Protein AF-A0A1M7NRQ2-F1 (afdb_monomer_lite)

Radius of gyration: 39.42 Å; chains: 1; bounding box: 84×52×116 Å

Structure (mmCIF, N/CA/C/O backbone):
data_AF-A0A1M7NRQ2-F1
#
_entry.id   AF-A0A1M7NRQ2-F1
#
loop_
_atom_site.group_PDB
_atom_site.id
_atom_site.type_symbol
_atom_site.label_atom_id
_atom_site.label_alt_id
_atom_site.label_comp_id
_atom_site.label_asym_id
_atom_site.label_entity_id
_atom_site.label_seq_id
_atom_site.pdbx_PDB_ins_code
_atom_site.Cartn_x
_atom_site.Cartn_y
_atom_site.Cartn_z
_atom_site.occupancy
_atom_site.B_iso_or_equiv
_atom_site.auth_seq_id
_atom_site.auth_comp_id
_atom_site.auth_asym_id
_atom_site.auth_atom_id
_atom_site.pdbx_PDB_model_num
ATOM 1 N N . MET A 1 1 ? 17.896 0.353 -59.630 1.00 60.94 1 MET A N 1
ATOM 2 C CA . MET A 1 1 ? 19.115 0.109 -58.831 1.00 60.94 1 MET A CA 1
ATOM 3 C C . MET A 1 1 ? 18.675 -0.074 -57.387 1.00 60.94 1 MET A C 1
ATOM 5 O O . MET A 1 1 ? 18.019 0.821 -56.870 1.00 60.94 1 MET A O 1
ATOM 9 N N . LYS A 1 2 ? 18.886 -1.250 -56.785 1.00 56.44 2 LYS A N 1
ATOM 10 C CA . LYS A 1 2 ? 18.619 -1.476 -55.3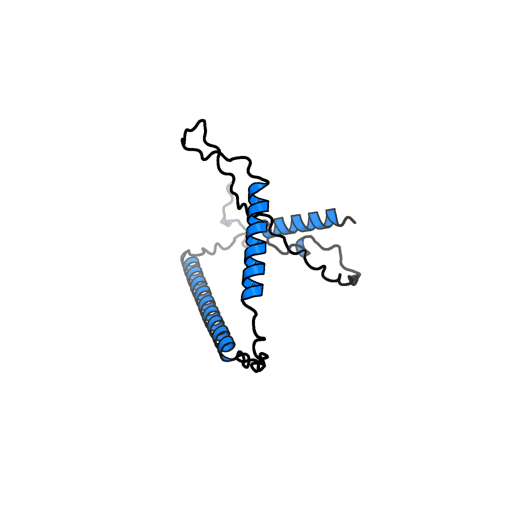55 1.00 56.44 2 LYS A CA 1
ATOM 11 C C . LYS A 1 2 ? 19.953 -1.302 -54.637 1.00 56.44 2 LYS A C 1
ATOM 13 O O . LYS A 1 2 ? 20.914 -1.939 -55.045 1.00 56.44 2 LYS A O 1
ATOM 18 N N . ALA A 1 3 ? 20.014 -0.399 -53.664 1.00 74.31 3 ALA A N 1
ATOM 19 C CA . ALA A 1 3 ? 21.206 -0.219 -52.847 1.00 74.31 3 ALA A CA 1
ATOM 20 C C . ALA A 1 3 ? 21.356 -1.445 -51.942 1.00 74.31 3 ALA A C 1
ATOM 22 O O . ALA A 1 3 ? 20.420 -1.778 -51.205 1.00 74.31 3 ALA A O 1
ATOM 23 N N . ASP A 1 4 ? 22.492 -2.129 -52.050 1.00 76.19 4 ASP A N 1
ATOM 24 C CA . ASP A 1 4 ? 22.784 -3.284 -51.217 1.00 76.19 4 ASP A CA 1
ATOM 25 C C . ASP A 1 4 ? 23.172 -2.825 -49.815 1.00 76.19 4 ASP A C 1
ATOM 27 O O . ASP A 1 4 ? 23.729 -1.748 -49.591 1.00 76.19 4 ASP A O 1
ATOM 31 N N . ARG A 1 5 ? 22.852 -3.656 -48.827 1.00 67.38 5 ARG A N 1
ATOM 32 C CA . ARG A 1 5 ? 23.076 -3.342 -47.409 1.00 67.38 5 ARG A CA 1
ATOM 33 C C . ARG A 1 5 ? 24.566 -3.181 -47.066 1.00 67.38 5 ARG A C 1
ATOM 35 O O . ARG A 1 5 ? 24.894 -2.626 -46.015 1.00 67.38 5 ARG A O 1
ATOM 42 N N . ASP A 1 6 ? 25.440 -3.622 -47.963 1.00 73.50 6 ASP A N 1
ATOM 43 C CA . ASP A 1 6 ? 26.888 -3.478 -47.875 1.00 73.50 6 ASP A CA 1
ATOM 44 C C . ASP A 1 6 ? 27.388 -2.060 -48.199 1.00 73.50 6 ASP A C 1
ATOM 46 O O . ASP A 1 6 ? 28.474 -1.697 -47.753 1.00 73.50 6 ASP A O 1
ATOM 50 N N . ASP A 1 7 ? 26.579 -1.200 -48.822 1.00 78.12 7 ASP A N 1
ATOM 51 C CA . ASP A 1 7 ? 26.956 0.198 -49.091 1.00 78.12 7 ASP A CA 1
ATOM 52 C C . ASP A 1 7 ? 26.742 1.131 -47.881 1.00 78.12 7 ASP A C 1
ATOM 54 O O . ASP A 1 7 ? 27.117 2.306 -47.903 1.00 78.12 7 ASP A O 1
ATOM 58 N N . ALA A 1 8 ? 26.145 0.639 -46.788 1.00 79.00 8 ALA A N 1
ATOM 59 C CA . ALA A 1 8 ? 25.883 1.459 -45.609 1.00 79.00 8 ALA A CA 1
ATOM 60 C C . ALA A 1 8 ? 27.167 1.715 -44.787 1.00 79.00 8 ALA A C 1
ATOM 62 O O . ALA A 1 8 ? 27.905 0.764 -44.484 1.00 79.00 8 ALA A O 1
ATOM 63 N N . PRO A 1 9 ? 27.409 2.967 -44.344 1.00 79.00 9 PRO A N 1
ATOM 64 C CA . PRO A 1 9 ? 28.606 3.327 -43.593 1.00 79.00 9 PRO A CA 1
ATOM 65 C C . PRO A 1 9 ? 28.663 2.611 -42.238 1.00 79.00 9 PRO A C 1
ATOM 67 O O . PRO A 1 9 ? 27.642 2.327 -41.610 1.00 79.00 9 PRO A O 1
ATOM 70 N N . THR A 1 10 ? 29.875 2.328 -41.761 1.00 71.62 10 THR A N 1
ATOM 71 C CA . THR A 1 10 ? 30.133 1.479 -40.582 1.00 71.62 10 THR A CA 1
ATOM 72 C C . THR A 1 10 ? 29.470 1.971 -39.294 1.00 71.62 10 THR A C 1
ATOM 74 O O . THR A 1 10 ? 29.094 1.146 -38.467 1.00 71.62 10 THR A O 1
ATOM 77 N N . TYR A 1 11 ? 29.241 3.277 -39.139 1.00 72.75 11 TYR A N 1
ATOM 78 C CA . TYR A 1 11 ? 28.505 3.840 -37.998 1.00 72.75 11 TYR A CA 1
ATOM 79 C C . TYR A 1 11 ? 26.983 3.610 -38.069 1.00 72.75 11 TYR A C 1
ATOM 81 O O . TYR A 1 11 ? 26.313 3.612 -37.039 1.00 72.75 11 TYR A O 1
ATOM 89 N N . ALA A 1 12 ? 26.427 3.397 -39.265 1.00 68.38 12 ALA A N 1
ATOM 90 C CA . ALA A 1 12 ? 25.019 3.048 -39.471 1.00 68.38 12 ALA A CA 1
ATOM 91 C C . ALA A 1 12 ? 24.779 1.531 -39.372 1.00 68.38 12 ALA A C 1
ATOM 93 O O . ALA A 1 12 ? 23.640 1.078 -39.229 1.00 68.38 12 ALA A O 1
ATOM 94 N N . ARG A 1 13 ? 25.850 0.726 -39.399 1.00 65.81 13 ARG A N 1
ATOM 95 C CA . ARG A 1 13 ? 25.791 -0.713 -39.140 1.00 65.81 13 ARG A CA 1
ATOM 96 C C . ARG A 1 13 ? 25.685 -0.942 -37.636 1.00 65.81 13 ARG A C 1
ATOM 98 O O . ARG A 1 13 ? 26.677 -1.159 -36.945 1.00 65.81 13 ARG A O 1
ATOM 105 N N . GLN A 1 14 ? 24.464 -0.915 -37.110 1.00 63.84 14 GLN A N 1
ATOM 106 C CA . GLN A 1 14 ? 24.218 -1.408 -35.759 1.00 63.84 14 GLN A CA 1
ATOM 107 C C . GLN A 1 14 ? 24.639 -2.882 -35.709 1.00 63.84 14 GLN A C 1
ATOM 109 O O . GLN A 1 14 ? 24.043 -3.730 -36.375 1.00 63.84 14 GLN A O 1
ATOM 114 N N . SER A 1 15 ? 25.701 -3.175 -34.953 1.00 63.78 15 SER A N 1
ATOM 115 C CA . SER A 1 15 ? 26.114 -4.539 -34.634 1.00 63.78 15 SER A CA 1
ATOM 116 C C . SER A 1 15 ? 24.916 -5.247 -34.017 1.00 63.78 15 SER A C 1
ATOM 118 O O . SER A 1 15 ? 24.527 -4.970 -32.880 1.00 63.78 15 SER A O 1
ATOM 120 N N . ALA A 1 16 ? 24.286 -6.126 -34.792 1.00 60.72 16 ALA A N 1
ATOM 121 C CA . ALA A 1 16 ? 23.212 -6.971 -34.317 1.00 60.72 16 ALA A CA 1
ATOM 122 C C . ALA A 1 16 ? 23.828 -8.010 -33.373 1.00 60.72 16 ALA A C 1
ATOM 124 O O . ALA A 1 16 ? 24.040 -9.164 -33.743 1.00 60.72 16 ALA A O 1
ATOM 125 N N . ARG A 1 17 ? 24.155 -7.598 -32.140 1.00 64.56 17 ARG A N 1
ATOM 126 C CA . ARG A 1 17 ? 24.416 -8.528 -31.044 1.00 64.56 17 ARG A CA 1
ATOM 127 C C . ARG A 1 17 ? 23.129 -9.305 -30.831 1.00 64.56 17 ARG A C 1
ATOM 129 O O . ARG A 1 17 ? 22.199 -8.845 -30.175 1.00 64.56 17 ARG A O 1
ATOM 136 N N . ARG A 1 18 ? 23.080 -10.473 -31.463 1.00 63.03 18 ARG A N 1
ATOM 137 C CA . ARG A 1 18 ? 22.010 -11.455 -31.366 1.00 63.03 18 ARG A CA 1
ATOM 138 C C . ARG A 1 18 ? 21.934 -11.869 -29.898 1.00 63.03 18 ARG A C 1
ATOM 140 O O . ARG A 1 18 ? 22.738 -12.672 -29.434 1.00 63.03 18 ARG A O 1
ATOM 147 N N . SER A 1 19 ? 21.047 -11.234 -29.134 1.00 67.06 19 SER A N 1
ATOM 148 C CA . SER A 1 19 ? 20.831 -11.603 -27.742 1.00 67.06 19 SER A CA 1
ATOM 149 C C . SER A 1 19 ? 20.191 -12.986 -27.745 1.00 67.06 19 SER A C 1
ATOM 151 O O . SER A 1 19 ? 19.081 -13.196 -28.237 1.00 67.06 19 SER A O 1
ATOM 153 N N . ASN A 1 20 ? 20.948 -13.974 -27.280 1.00 75.06 20 ASN A N 1
ATOM 154 C CA . ASN A 1 20 ? 20.453 -15.334 -27.207 1.00 75.06 20 ASN A CA 1
ATOM 155 C C . ASN A 1 20 ? 19.384 -15.405 -26.113 1.00 75.06 20 ASN A C 1
ATOM 157 O O . ASN A 1 20 ? 19.568 -14.898 -25.005 1.00 75.06 20 ASN A O 1
ATOM 161 N N . ARG A 1 21 ? 18.257 -16.058 -26.420 1.00 78.75 21 ARG A 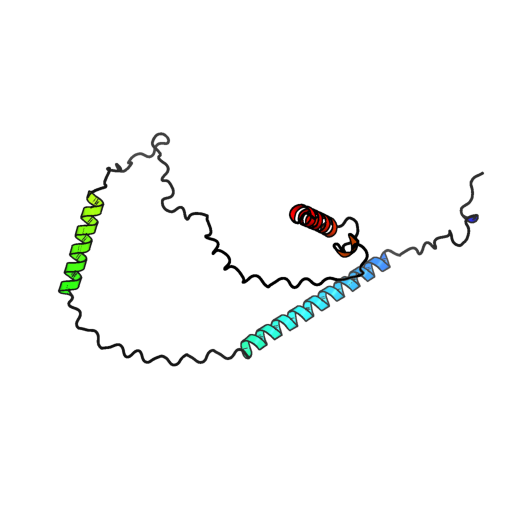N 1
ATOM 162 C CA . ARG A 1 21 ? 17.150 -16.281 -25.472 1.00 78.75 21 ARG A CA 1
ATOM 163 C C . ARG A 1 21 ? 17.625 -16.913 -24.160 1.00 78.75 21 ARG A C 1
ATOM 165 O O . ARG A 1 21 ? 17.076 -16.617 -23.107 1.00 78.75 21 ARG A O 1
ATOM 172 N N . THR A 1 22 ? 18.684 -17.717 -24.211 1.00 80.44 22 THR A N 1
ATOM 173 C CA . THR A 1 22 ? 19.329 -18.324 -23.040 1.00 80.44 22 THR A CA 1
ATOM 174 C C . THR A 1 22 ? 19.867 -17.290 -22.051 1.00 80.44 22 THR A C 1
ATOM 176 O O . THR A 1 22 ? 19.684 -17.456 -20.850 1.00 80.44 22 THR A O 1
ATOM 179 N N . THR A 1 23 ? 20.447 -16.182 -22.520 1.00 82.81 23 THR A N 1
ATOM 180 C CA . THR A 1 23 ? 20.957 -15.107 -21.651 1.00 82.81 23 THR A CA 1
ATOM 181 C C . THR A 1 23 ? 19.831 -14.435 -20.862 1.00 82.81 23 THR A C 1
ATOM 183 O O . THR A 1 23 ? 20.001 -14.123 -19.687 1.00 82.81 23 THR A O 1
ATOM 186 N N . TRP A 1 24 ? 18.654 -14.274 -21.474 1.00 85.75 24 TRP A N 1
ATOM 187 C CA . TRP A 1 24 ? 17.469 -13.731 -20.802 1.00 85.75 24 TRP A CA 1
ATOM 188 C C . TRP A 1 24 ? 16.912 -14.670 -19.730 1.00 85.75 24 TRP A C 1
ATOM 190 O O . TRP A 1 24 ? 16.530 -14.214 -18.654 1.00 85.75 24 TRP A O 1
ATOM 200 N N . ILE A 1 25 ? 16.905 -15.978 -19.999 1.00 89.75 25 ILE A N 1
ATOM 201 C CA . ILE A 1 25 ? 16.453 -16.990 -19.035 1.00 89.75 25 ILE A CA 1
ATOM 202 C C . ILE A 1 25 ? 17.374 -16.994 -17.811 1.00 89.75 25 ILE A C 1
ATOM 204 O O . ILE A 1 25 ? 16.894 -16.915 -16.684 1.00 89.75 25 ILE A O 1
ATOM 208 N N . VAL A 1 26 ? 18.694 -17.001 -18.021 1.00 89.50 26 VAL A N 1
ATOM 209 C CA . VAL A 1 26 ? 19.672 -16.975 -16.921 1.00 89.50 26 VAL A CA 1
ATOM 210 C C . VAL A 1 26 ? 19.531 -15.700 -16.086 1.00 89.50 26 VAL A C 1
ATOM 212 O O . VAL A 1 26 ? 19.474 -15.781 -14.860 1.00 89.50 26 VAL A O 1
ATOM 215 N N . ALA A 1 27 ? 19.390 -14.534 -16.725 1.00 88.94 27 ALA A N 1
ATOM 216 C CA . ALA A 1 27 ? 19.176 -13.273 -16.014 1.00 88.94 27 ALA A CA 1
ATOM 217 C C . ALA A 1 27 ? 17.879 -13.280 -15.179 1.00 88.94 27 ALA A C 1
ATOM 219 O O . ALA A 1 27 ? 17.869 -12.792 -14.048 1.00 88.94 27 ALA A O 1
ATOM 220 N N . SER A 1 28 ? 16.801 -13.877 -15.700 1.00 89.12 28 SER A N 1
ATOM 221 C CA . SER A 1 28 ? 15.526 -14.007 -14.984 1.00 89.12 28 SER A CA 1
ATOM 222 C C . SER A 1 28 ? 15.647 -14.897 -13.745 1.00 89.12 28 SER A C 1
ATOM 224 O O . SER A 1 28 ? 15.211 -14.499 -12.661 1.00 89.12 28 SER A O 1
ATOM 226 N N . PHE A 1 29 ? 16.300 -16.056 -13.869 1.00 94.50 29 PHE A N 1
ATOM 227 C CA . PHE A 1 29 ? 16.534 -16.948 -12.733 1.00 94.50 29 PHE A CA 1
ATOM 228 C C . PHE A 1 29 ? 17.385 -16.282 -11.652 1.00 94.50 29 PHE A C 1
ATOM 230 O O . PHE A 1 29 ? 17.027 -16.328 -10.474 1.00 94.50 29 PHE A O 1
ATOM 237 N N . MET A 1 30 ? 18.462 -15.606 -12.049 1.00 92.44 30 MET A N 1
ATOM 238 C CA . MET A 1 30 ? 19.373 -14.934 -11.124 1.00 92.44 30 MET A CA 1
ATOM 239 C C . MET A 1 30 ? 18.670 -13.802 -10.361 1.00 92.44 30 MET A C 1
ATOM 241 O O . MET A 1 30 ? 18.807 -13.702 -9.143 1.00 92.44 30 MET A O 1
ATOM 245 N N . GLY A 1 31 ? 17.830 -13.014 -11.042 1.00 91.81 31 GLY A N 1
ATOM 246 C CA . GLY A 1 31 ? 16.987 -12.005 -10.397 1.00 91.81 31 GLY A CA 1
ATOM 247 C C . GLY A 1 31 ? 15.997 -12.608 -9.395 1.00 91.81 31 GLY A C 1
ATOM 248 O O . GLY A 1 31 ? 15.853 -12.094 -8.284 1.00 91.81 31 GLY A O 1
ATOM 249 N N . SER A 1 32 ? 15.362 -13.735 -9.738 1.00 94.56 32 SER A N 1
ATOM 250 C CA . SER A 1 32 ? 14.432 -14.413 -8.825 1.00 94.56 32 SER A CA 1
ATOM 251 C C . SER A 1 32 ? 15.130 -14.902 -7.549 1.00 94.56 32 SER A C 1
ATOM 253 O O . SER A 1 32 ? 14.650 -14.633 -6.449 1.00 94.56 32 SER A O 1
ATOM 255 N N . ALA A 1 33 ? 16.316 -15.507 -7.665 1.00 93.81 33 ALA A N 1
ATOM 256 C CA . ALA A 1 33 ? 17.067 -16.010 -6.518 1.00 93.81 33 ALA A CA 1
ATOM 257 C C . ALA A 1 33 ? 17.474 -14.879 -5.559 1.00 93.81 33 ALA A C 1
ATOM 259 O O . ALA A 1 33 ? 17.337 -15.016 -4.343 1.00 93.81 33 ALA A O 1
ATOM 260 N N . VAL A 1 34 ? 17.903 -13.732 -6.100 1.00 94.88 34 VAL A N 1
ATOM 261 C CA . VAL A 1 34 ? 18.265 -12.553 -5.296 1.00 94.88 34 VAL A CA 1
ATOM 262 C C . VAL A 1 34 ? 17.053 -11.998 -4.548 1.00 94.88 34 VAL A C 1
ATOM 264 O O . VAL A 1 34 ? 17.148 -11.711 -3.356 1.00 94.88 34 VAL A O 1
ATOM 267 N N . THR A 1 35 ? 15.901 -11.875 -5.214 1.00 93.50 35 THR A N 1
ATOM 268 C CA . THR A 1 35 ? 14.684 -11.357 -4.563 1.00 93.50 35 THR A CA 1
ATOM 269 C C . THR A 1 35 ? 14.191 -12.264 -3.440 1.00 93.50 35 THR A C 1
ATOM 271 O O . THR A 1 35 ? 13.871 -11.761 -2.364 1.00 93.50 35 THR A O 1
ATOM 274 N N . VAL A 1 36 ? 14.196 -13.586 -3.639 1.00 95.25 36 VAL A N 1
ATOM 275 C CA . VAL A 1 36 ? 13.819 -14.553 -2.597 1.00 95.25 36 VAL A CA 1
ATOM 276 C C . VAL A 1 36 ? 14.802 -14.510 -1.427 1.00 95.25 36 VAL A C 1
ATOM 278 O O . VAL A 1 36 ? 14.372 -14.457 -0.276 1.00 95.25 36 VAL A O 1
ATOM 281 N N . GLY A 1 37 ? 16.110 -14.460 -1.702 1.00 92.31 37 GLY A N 1
ATOM 282 C CA . GLY A 1 37 ? 17.134 -14.348 -0.661 1.00 92.31 37 GLY A CA 1
ATOM 283 C C . GLY A 1 37 ? 16.980 -13.081 0.185 1.00 92.31 37 GLY A C 1
ATOM 284 O O . GLY A 1 37 ? 17.077 -13.139 1.410 1.00 92.31 37 GLY A O 1
ATOM 285 N N . LEU A 1 38 ? 16.671 -11.946 -0.449 1.00 92.25 38 LEU A N 1
ATOM 286 C CA . LEU A 1 38 ? 16.448 -10.678 0.245 1.00 92.25 38 LEU A CA 1
ATOM 287 C C . LEU 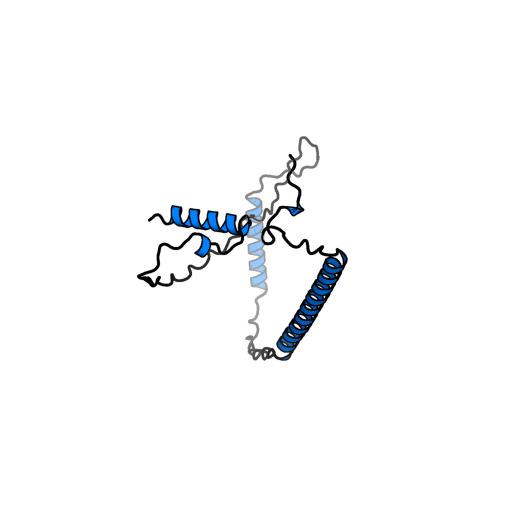A 1 38 ? 15.151 -10.699 1.065 1.00 92.25 38 LEU A C 1
ATOM 289 O O . LEU A 1 38 ? 15.142 -10.269 2.215 1.00 92.25 38 LEU A O 1
ATOM 293 N N . LEU A 1 39 ? 14.063 -11.257 0.526 1.00 92.12 39 LEU A N 1
ATOM 294 C CA . LEU A 1 39 ? 12.819 -11.415 1.285 1.00 92.12 39 LEU A CA 1
ATOM 295 C C . LEU A 1 39 ? 13.021 -12.291 2.528 1.00 92.12 39 LEU A C 1
ATOM 297 O O . LEU A 1 39 ? 12.524 -11.961 3.606 1.00 92.12 39 LEU A O 1
ATOM 301 N N . TYR A 1 40 ? 13.773 -13.385 2.389 1.00 91.50 40 TYR A N 1
ATOM 302 C CA . TYR A 1 40 ? 14.040 -14.312 3.482 1.00 91.50 40 TYR A CA 1
ATOM 303 C C . TYR A 1 40 ? 14.839 -13.650 4.612 1.00 91.50 40 TYR A C 1
ATOM 305 O O . TYR A 1 40 ? 14.434 -13.734 5.772 1.00 91.50 40 TYR A O 1
ATOM 313 N N . THR A 1 41 ? 15.913 -12.919 4.295 1.00 85.25 41 THR A N 1
ATOM 314 C CA . THR A 1 41 ? 16.731 -12.229 5.309 1.00 85.25 41 THR A CA 1
ATOM 315 C C . THR A 1 41 ? 15.994 -11.070 5.979 1.00 85.25 41 THR A C 1
ATOM 317 O O . THR A 1 41 ? 16.112 -10.887 7.189 1.00 85.25 41 THR A O 1
ATOM 320 N N . LEU A 1 42 ? 15.168 -10.317 5.245 1.00 82.44 42 LEU A N 1
ATOM 321 C CA . LEU A 1 42 ? 14.316 -9.292 5.857 1.00 82.44 42 LEU A CA 1
ATOM 322 C C . LEU A 1 42 ? 13.275 -9.915 6.798 1.00 82.44 42 LEU A C 1
ATOM 324 O O . LEU A 1 42 ? 12.985 -9.355 7.857 1.00 82.44 42 LEU A O 1
ATOM 328 N N . SER A 1 43 ? 12.723 -11.076 6.435 1.00 80.38 43 SER A N 1
ATOM 329 C CA . SER A 1 43 ? 11.732 -11.771 7.260 1.00 80.38 43 SER A CA 1
ATOM 330 C C . SER A 1 43 ? 12.325 -12.294 8.574 1.00 80.38 43 SER A C 1
ATOM 332 O O . SER A 1 43 ? 11.694 -12.155 9.626 1.00 80.38 43 SER A O 1
ATOM 334 N N . SER A 1 44 ? 13.555 -12.821 8.544 1.00 77.19 44 SER A N 1
ATOM 335 C CA . SER A 1 44 ? 14.227 -13.340 9.738 1.00 77.19 44 SER A CA 1
ATOM 336 C C . SER A 1 44 ? 14.609 -12.216 10.703 1.00 77.19 44 SER A C 1
ATOM 338 O O . SER A 1 44 ? 14.355 -12.331 11.903 1.00 77.19 44 SER A O 1
ATOM 340 N N . LEU A 1 45 ? 15.108 -11.089 10.184 1.00 76.25 45 LEU A N 1
ATOM 341 C CA . LEU A 1 45 ? 15.423 -9.905 10.990 1.00 76.25 45 LEU A CA 1
ATOM 342 C C . LEU A 1 45 ? 14.169 -9.281 11.619 1.00 76.25 45 LEU A C 1
ATOM 344 O O . LEU A 1 45 ? 14.197 -8.848 12.771 1.00 76.25 45 LEU A O 1
ATOM 348 N N . TYR A 1 46 ? 13.046 -9.258 10.896 1.00 79.00 46 TYR A N 1
ATOM 349 C CA . TYR A 1 46 ? 11.782 -8.744 11.425 1.00 79.00 46 TYR A CA 1
ATOM 350 C C . TYR A 1 46 ? 11.242 -9.589 12.585 1.00 79.00 46 TYR A C 1
ATOM 352 O O . TYR A 1 46 ? 10.736 -9.042 13.568 1.00 79.00 46 TYR A O 1
ATOM 360 N N . MET A 1 47 ? 11.362 -10.917 12.493 1.00 73.06 47 MET A N 1
ATOM 361 C CA . MET A 1 47 ? 10.964 -11.814 13.579 1.00 73.06 47 M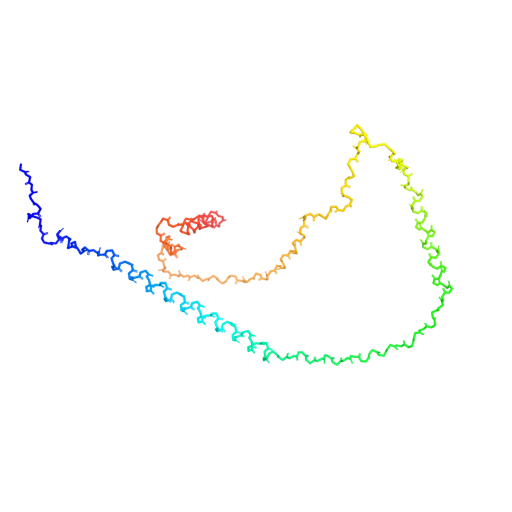ET A CA 1
ATOM 362 C C . MET A 1 47 ? 11.882 -11.669 14.796 1.00 73.06 47 MET A C 1
ATOM 364 O O . MET A 1 47 ? 11.375 -11.529 15.907 1.00 73.06 47 MET A O 1
ATOM 368 N N . GLN A 1 48 ? 13.204 -11.601 14.606 1.00 69.62 48 GLN A N 1
ATOM 369 C CA . GLN A 1 48 ? 14.152 -11.371 15.705 1.00 69.62 48 GLN A CA 1
ATOM 370 C C . GLN A 1 48 ? 13.902 -10.029 16.406 1.00 69.62 48 GLN A C 1
ATOM 372 O O . GLN A 1 48 ? 13.723 -9.998 17.619 1.00 69.62 48 GLN A O 1
ATOM 377 N N . GLY A 1 49 ? 13.733 -8.934 15.656 1.00 68.38 49 GLY A N 1
ATOM 378 C CA . GLY A 1 49 ? 13.458 -7.615 16.236 1.00 68.38 49 GLY A CA 1
ATOM 379 C C . GLY A 1 49 ? 12.126 -7.522 16.994 1.00 68.38 49 GLY A C 1
ATOM 380 O O . GLY A 1 49 ? 11.983 -6.696 17.897 1.00 68.38 49 GLY A O 1
ATOM 381 N N . LYS A 1 50 ? 11.140 -8.369 16.668 1.00 63.88 50 LYS A N 1
ATOM 382 C CA . LYS A 1 50 ? 9.901 -8.499 17.450 1.00 63.88 50 LYS A CA 1
ATOM 383 C C . LYS A 1 50 ? 10.100 -9.306 18.726 1.00 63.88 50 LYS A C 1
ATOM 385 O O . LYS A 1 50 ? 9.576 -8.905 19.762 1.00 63.88 50 LYS A O 1
ATOM 390 N N . VAL A 1 51 ? 10.842 -10.409 18.659 1.00 63.62 51 VAL A N 1
ATOM 391 C CA . VAL A 1 51 ? 11.136 -11.247 19.828 1.00 63.62 51 VAL A CA 1
ATOM 392 C C . VAL A 1 51 ? 12.007 -10.484 20.825 1.00 63.62 51 VAL A C 1
ATOM 394 O O . VAL A 1 51 ? 11.668 -10.451 22.002 1.00 63.62 51 VAL A O 1
ATOM 397 N N . ASP A 1 52 ? 13.027 -9.760 20.367 1.00 61.47 52 ASP A N 1
ATOM 398 C CA . ASP A 1 52 ? 13.876 -8.934 21.233 1.00 61.47 52 ASP A CA 1
ATOM 399 C C . ASP A 1 52 ? 13.105 -7.774 21.864 1.00 61.47 52 ASP A C 1
ATOM 401 O O . ASP A 1 52 ? 13.343 -7.420 23.020 1.00 61.47 52 ASP A O 1
ATOM 405 N N . ARG A 1 53 ? 12.137 -7.197 21.139 1.00 60.06 53 ARG A N 1
ATOM 406 C CA . ARG A 1 53 ? 11.226 -6.192 21.699 1.00 60.06 53 ARG A CA 1
ATOM 407 C C . ARG A 1 53 ? 10.281 -6.781 22.740 1.00 60.06 53 ARG A C 1
ATOM 409 O O . ARG A 1 53 ? 10.015 -6.101 23.716 1.00 60.06 53 ARG A O 1
ATOM 416 N N . LEU A 1 54 ? 9.807 -8.014 22.574 1.00 59.75 54 LEU A N 1
ATOM 417 C CA . LEU A 1 54 ? 8.976 -8.699 23.573 1.00 59.75 54 LEU A CA 1
ATOM 418 C C . LEU A 1 54 ? 9.787 -9.152 24.797 1.00 59.75 54 LEU A C 1
ATOM 420 O O . LEU A 1 54 ? 9.286 -9.103 25.919 1.00 59.75 54 LEU A O 1
ATOM 424 N N . ALA A 1 55 ? 11.038 -9.567 24.598 1.00 64.75 55 ALA A N 1
ATOM 425 C CA . ALA A 1 55 ? 11.932 -9.990 25.671 1.00 64.75 55 ALA A CA 1
ATOM 426 C C . ALA A 1 55 ? 12.435 -8.804 26.511 1.00 64.75 55 ALA A C 1
ATOM 428 O O . ALA A 1 55 ? 12.528 -8.917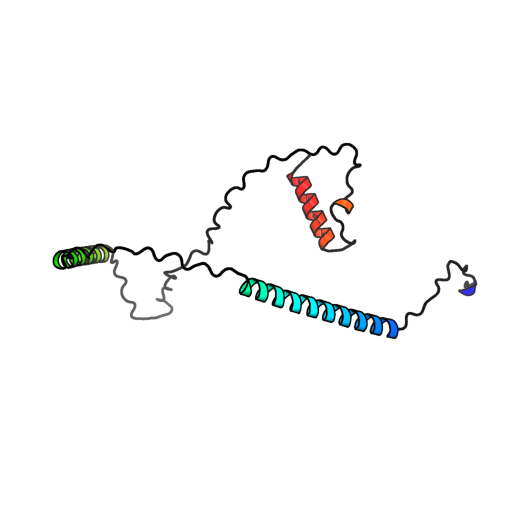 27.731 1.00 64.75 55 ALA A O 1
ATOM 429 N N . ASN A 1 56 ? 12.710 -7.658 25.876 1.00 60.72 56 ASN A N 1
ATOM 430 C CA . ASN A 1 56 ? 13.244 -6.465 26.539 1.00 60.72 56 ASN A CA 1
ATOM 431 C C . ASN A 1 56 ? 12.195 -5.391 26.851 1.00 60.72 56 ASN A C 1
ATOM 433 O O . ASN A 1 56 ? 12.549 -4.342 27.391 1.00 60.72 56 ASN A O 1
ATOM 437 N N . THR A 1 57 ? 10.909 -5.602 26.544 1.00 57.22 57 THR A N 1
ATOM 438 C CA . THR A 1 57 ? 9.869 -4.728 27.094 1.00 57.22 57 THR A CA 1
ATOM 439 C C . THR A 1 57 ? 9.857 -4.891 28.610 1.00 57.22 57 THR A C 1
ATOM 441 O O . THR A 1 57 ? 9.581 -5.998 29.085 1.00 57.22 57 THR A O 1
ATOM 444 N N . PRO A 1 58 ? 10.127 -3.827 29.390 1.00 57.66 58 PRO A N 1
ATOM 445 C CA . PRO A 1 58 ? 9.950 -3.894 30.826 1.00 57.66 58 PRO A CA 1
ATOM 446 C C . PRO A 1 58 ? 8.487 -4.248 31.070 1.00 57.66 58 PRO A C 1
ATOM 448 O O . PRO A 1 58 ? 7.591 -3.480 30.711 1.00 57.66 58 PRO A O 1
ATOM 451 N N . LYS A 1 59 ? 8.241 -5.440 31.634 1.00 63.16 59 LYS A N 1
ATOM 452 C CA . LYS A 1 59 ? 6.911 -5.803 32.124 1.00 63.16 59 LYS A CA 1
ATOM 453 C C . LYS A 1 59 ? 6.460 -4.630 32.994 1.00 63.16 59 LYS A C 1
ATOM 455 O O . LYS A 1 59 ? 7.237 -4.244 33.875 1.00 63.16 59 LYS A O 1
ATOM 460 N N . PRO A 1 60 ? 5.290 -4.016 32.734 1.00 58.34 60 PRO A N 1
ATOM 461 C CA . PRO A 1 60 ? 4.807 -2.958 33.599 1.00 58.34 60 PRO A CA 1
ATOM 462 C C . PRO A 1 60 ? 4.827 -3.533 35.009 1.00 58.34 60 PRO A C 1
ATOM 464 O O . PRO A 1 60 ? 4.216 -4.576 35.259 1.00 58.34 60 PRO A O 1
ATOM 467 N N . LYS A 1 61 ? 5.629 -2.918 35.891 1.00 60.78 61 LYS A N 1
ATOM 468 C CA . LYS A 1 61 ? 5.612 -3.260 37.311 1.00 60.78 61 LYS A CA 1
ATOM 469 C C . LYS A 1 61 ? 4.134 -3.261 37.693 1.00 60.78 61 LYS A C 1
ATOM 471 O O . LYS A 1 61 ? 3.467 -2.285 37.331 1.00 60.78 61 LYS A O 1
ATOM 476 N N . PRO A 1 62 ? 3.605 -4.331 38.314 1.00 60.16 62 PRO A N 1
ATOM 477 C CA . PRO A 1 62 ? 2.236 -4.293 38.793 1.00 60.16 62 PRO A CA 1
ATOM 478 C C . PRO A 1 62 ? 2.126 -3.003 39.594 1.00 60.16 62 PRO A C 1
ATOM 480 O O . PRO A 1 62 ? 2.934 -2.774 40.501 1.00 60.16 62 PRO A O 1
ATOM 483 N N . ALA A 1 63 ? 1.241 -2.103 39.153 1.00 60.75 63 ALA A N 1
ATOM 484 C CA . ALA A 1 63 ? 0.969 -0.894 39.906 1.00 60.75 63 ALA A CA 1
ATOM 485 C C . ALA A 1 63 ? 0.714 -1.358 41.343 1.00 60.75 63 ALA A C 1
ATOM 487 O O . ALA A 1 63 ? 0.026 -2.376 41.498 1.00 60.75 63 ALA A O 1
ATOM 488 N N . PRO A 1 64 ? 1.318 -0.716 42.361 1.00 59.25 64 PRO A N 1
ATOM 489 C CA . PRO A 1 64 ? 1.015 -1.075 43.733 1.00 59.25 64 PRO A CA 1
ATOM 490 C C . PRO A 1 64 ? -0.502 -1.061 43.822 1.00 59.25 64 PRO A C 1
ATOM 492 O O . PRO A 1 64 ? -1.132 -0.054 43.489 1.00 59.25 64 PRO A O 1
ATOM 495 N N . ILE A 1 65 ? -1.072 -2.232 44.109 1.00 53.62 65 ILE A N 1
ATOM 496 C CA . ILE A 1 65 ? -2.495 -2.377 44.351 1.00 53.62 65 ILE A CA 1
ATOM 497 C C . ILE A 1 65 ? -2.731 -1.382 45.468 1.00 53.62 65 ILE A C 1
ATOM 499 O O . ILE A 1 65 ? -2.246 -1.588 46.578 1.00 53.62 65 ILE A O 1
ATOM 503 N N . ALA A 1 66 ? -3.343 -0.244 45.138 1.00 56.66 66 ALA A N 1
ATOM 504 C CA . ALA A 1 66 ? -3.818 0.657 46.157 1.00 56.66 66 ALA A CA 1
ATOM 505 C C . ALA A 1 66 ? -4.680 -0.239 47.037 1.00 56.66 66 ALA A C 1
ATOM 507 O O . ALA A 1 66 ? -5.629 -0.845 46.534 1.00 56.66 66 ALA A O 1
ATOM 508 N N . GLU A 1 67 ? -4.275 -0.431 48.291 1.00 56.59 67 GLU A N 1
ATOM 509 C CA . GLU A 1 67 ? -5.145 -1.016 49.292 1.00 56.59 67 GLU A CA 1
ATOM 510 C C . GLU A 1 67 ? -6.386 -0.136 49.283 1.00 56.59 67 GLU A C 1
ATOM 512 O O . GLU A 1 67 ? -6.406 0.971 49.818 1.00 56.59 67 GLU A O 1
ATOM 517 N N . ILE A 1 68 ? -7.407 -0.592 48.559 1.00 54.59 68 ILE A N 1
ATOM 518 C CA . ILE A 1 68 ? -8.736 -0.033 48.636 1.00 54.59 68 ILE A CA 1
ATOM 519 C C . ILE A 1 68 ? -9.165 -0.428 50.040 1.00 54.59 68 ILE A C 1
ATOM 521 O O . ILE A 1 68 ? -9.689 -1.520 50.257 1.00 54.59 68 ILE A O 1
ATOM 525 N N . THR A 1 69 ? -8.895 0.447 51.004 1.00 56.00 69 THR A N 1
ATOM 526 C CA . THR A 1 69 ? -9.597 0.490 52.277 1.00 56.00 69 THR A CA 1
ATOM 527 C C . THR A 1 69 ? -11.053 0.759 51.938 1.00 56.00 69 THR A C 1
ATOM 529 O O . THR A 1 69 ? -11.548 1.883 51.918 1.00 56.00 69 THR A O 1
ATOM 532 N N . ARG A 1 70 ? -11.749 -0.310 51.556 1.00 53.88 70 ARG A N 1
ATOM 533 C CA . ARG A 1 70 ? -13.186 -0.304 51.388 1.00 53.88 70 ARG A CA 1
ATOM 534 C C . ARG A 1 70 ? -13.712 -0.114 52.800 1.00 53.88 70 ARG A C 1
ATOM 536 O O . ARG A 1 70 ? -13.590 -1.020 53.623 1.00 53.88 70 ARG A O 1
ATOM 543 N N . SER A 1 71 ? -14.209 1.084 53.099 1.00 61.81 71 SER A N 1
ATOM 544 C CA . SER A 1 71 ? -14.959 1.313 54.326 1.00 61.81 71 SER A CA 1
ATOM 545 C C . SER A 1 71 ? -15.998 0.202 54.456 1.00 61.81 71 SER A C 1
ATOM 547 O O . SER A 1 71 ? -16.595 -0.220 53.456 1.00 61.81 71 SER A O 1
ATOM 549 N N . ALA A 1 72 ? -16.130 -0.333 55.672 1.00 65.69 72 ALA A N 1
ATOM 550 C CA . ALA A 1 72 ? -17.093 -1.378 55.981 1.00 65.69 72 ALA A CA 1
ATOM 551 C C . ALA A 1 72 ? -18.449 -1.015 55.351 1.00 65.69 72 ALA A C 1
ATOM 553 O O . ALA A 1 72 ? -18.830 0.161 55.387 1.00 65.69 72 ALA A O 1
ATOM 554 N N . PRO A 1 73 ? -19.142 -1.972 54.707 1.00 60.81 73 PRO A N 1
ATOM 555 C CA . PRO A 1 73 ? -20.400 -1.675 54.047 1.00 60.81 73 PRO A CA 1
ATOM 556 C C . PRO A 1 73 ? -21.348 -1.077 55.083 1.00 60.81 73 PRO A C 1
ATOM 558 O O . PRO A 1 73 ? -21.679 -1.735 56.066 1.00 60.81 73 PRO A O 1
ATOM 561 N N . ALA A 1 74 ? -21.746 0.181 54.871 1.00 69.31 74 ALA A N 1
ATOM 562 C CA . ALA A 1 74 ? -22.828 0.782 55.630 1.00 69.31 74 ALA A CA 1
ATOM 563 C C . ALA A 1 74 ? -24.030 -0.167 55.561 1.00 69.31 74 ALA A C 1
ATOM 565 O O . ALA A 1 74 ? -24.320 -0.705 54.485 1.00 69.31 74 ALA A O 1
ATOM 566 N N . GLU A 1 75 ? -24.660 -0.402 56.710 1.00 71.62 75 GLU A N 1
ATOM 567 C CA . GLU A 1 75 ? -25.823 -1.270 56.861 1.00 71.62 75 GLU A CA 1
ATOM 568 C C . GLU A 1 75 ? -26.864 -0.884 55.805 1.00 71.62 75 GLU A C 1
ATOM 570 O O . GLU A 1 75 ? -27.430 0.210 55.817 1.00 71.62 75 GLU A O 1
ATOM 575 N N . LYS A 1 76 ? -27.001 -1.733 54.783 1.00 74.94 76 LYS A N 1
ATOM 576 C CA . LYS A 1 76 ? -27.945 -1.494 53.697 1.00 74.94 76 LYS A CA 1
ATOM 577 C C . LYS A 1 76 ? -29.319 -1.847 54.222 1.00 74.94 76 LYS A C 1
ATOM 579 O O . LYS A 1 76 ? -29.611 -3.020 54.426 1.00 74.94 76 LYS A O 1
ATOM 584 N N . ASP A 1 77 ? -30.136 -0.823 54.398 1.00 80.06 77 ASP A N 1
ATOM 585 C CA . ASP A 1 77 ? -31.557 -0.969 54.661 1.00 80.06 77 ASP A CA 1
ATOM 586 C C . ASP A 1 77 ? -32.239 -1.550 53.413 1.00 80.06 77 ASP A C 1
ATOM 588 O O . ASP A 1 77 ? -32.459 -0.868 52.404 1.00 80.06 77 ASP A O 1
ATOM 592 N N . TRP A 1 78 ? -32.466 -2.860 53.450 1.00 83.62 78 TRP A N 1
ATOM 593 C CA . TRP A 1 78 ? -33.073 -3.607 52.356 1.00 83.62 78 TRP A CA 1
ATOM 594 C C . TRP A 1 78 ? -34.534 -3.220 52.146 1.00 83.62 78 TRP A C 1
ATOM 596 O O . TRP A 1 78 ? -34.981 -3.226 50.998 1.00 83.62 78 TRP A O 1
ATOM 606 N N . ASP A 1 79 ? -35.236 -2.802 53.200 1.00 85.81 79 ASP A N 1
ATOM 607 C CA . ASP A 1 79 ? -36.648 -2.426 53.123 1.00 85.81 79 ASP A CA 1
ATOM 608 C C . ASP A 1 79 ? -36.809 -1.177 52.252 1.00 85.81 79 ASP A C 1
ATOM 610 O O . ASP A 1 79 ? -37.601 -1.159 51.305 1.00 85.81 79 ASP A O 1
ATOM 614 N N . LYS A 1 80 ? -35.937 -0.181 52.451 1.00 85.75 80 LYS A N 1
ATOM 615 C CA . LYS A 1 80 ? -35.901 1.026 51.616 1.00 85.75 80 LYS A CA 1
ATOM 616 C C . LYS A 1 80 ? -35.593 0.731 50.145 1.00 85.75 80 LYS A C 1
ATOM 618 O O . LYS A 1 80 ? -36.160 1.359 49.249 1.00 85.75 80 LYS A O 1
ATOM 623 N N . ILE A 1 81 ? -34.691 -0.215 49.871 1.00 85.06 81 ILE A N 1
ATOM 624 C CA . ILE A 1 81 ? -34.322 -0.593 48.496 1.00 85.06 81 ILE A CA 1
ATOM 625 C C . ILE A 1 81 ? -35.496 -1.287 47.799 1.00 85.06 81 ILE A C 1
ATOM 627 O O . ILE A 1 81 ? -35.767 -1.003 46.631 1.00 85.06 81 ILE A O 1
ATOM 631 N N . VAL A 1 82 ? -36.198 -2.179 48.501 1.00 89.56 82 VAL A N 1
ATOM 632 C CA . VAL A 1 82 ? -37.375 -2.879 47.969 1.00 89.56 82 VAL A CA 1
ATOM 633 C C . VAL A 1 82 ? -38.488 -1.886 47.648 1.00 89.56 82 VAL A C 1
ATOM 635 O O . VAL A 1 82 ? -39.086 -1.968 46.574 1.00 89.56 82 VAL A O 1
ATOM 638 N N . GLU A 1 83 ? -38.721 -0.906 48.516 1.00 86.44 83 GLU A N 1
ATOM 639 C CA . GLU A 1 83 ? -39.754 0.107 48.308 1.00 86.44 83 GLU A CA 1
ATOM 640 C C . GLU A 1 83 ? -39.422 1.049 47.138 1.00 86.44 83 GLU A C 1
ATOM 642 O O . GLU A 1 83 ? -40.280 1.343 46.299 1.00 86.44 83 GLU A O 1
ATOM 647 N N . ASP A 1 84 ? -38.150 1.432 46.982 1.00 84.00 84 ASP A N 1
ATOM 648 C CA . ASP A 1 84 ? -37.680 2.190 45.820 1.00 84.00 84 ASP A CA 1
ATOM 649 C C . ASP A 1 84 ? -37.824 1.412 44.503 1.00 84.00 84 ASP A C 1
ATOM 651 O O . ASP A 1 84 ? -38.165 1.998 43.469 1.00 84.00 84 ASP A O 1
ATOM 655 N N . VAL A 1 85 ? -37.583 0.099 44.521 1.00 87.50 85 VAL A N 1
ATOM 656 C CA . VAL A 1 85 ? -37.771 -0.772 43.352 1.00 87.50 85 VAL A CA 1
ATOM 657 C C . VAL A 1 85 ? -39.257 -0.924 43.021 1.00 87.50 85 VAL A C 1
ATOM 659 O O . VAL A 1 85 ? -39.629 -0.774 41.857 1.00 87.50 85 VAL A O 1
ATOM 662 N N . ALA A 1 86 ? -40.111 -1.136 44.025 1.00 84.62 86 ALA A N 1
ATOM 663 C CA . ALA A 1 86 ? -41.561 -1.226 43.852 1.00 84.62 86 ALA A CA 1
ATOM 664 C C . ALA A 1 86 ? -42.171 0.086 43.331 1.00 84.62 86 ALA A C 1
ATOM 666 O O . ALA A 1 86 ? -43.126 0.083 42.554 1.00 84.62 86 ALA A O 1
ATOM 667 N N . ARG A 1 87 ? -41.607 1.234 43.714 1.00 82.62 87 ARG A N 1
ATOM 668 C CA . ARG A 1 87 ? -42.017 2.535 43.178 1.00 82.62 87 ARG A CA 1
ATOM 669 C C . ARG A 1 87 ? -41.647 2.685 41.700 1.00 82.62 87 ARG A C 1
ATOM 671 O O . ARG A 1 87 ? -42.493 3.094 40.908 1.00 82.62 87 ARG A O 1
ATOM 678 N N . ARG A 1 88 ? -40.424 2.308 41.308 1.00 79.31 88 ARG A N 1
ATOM 679 C CA . ARG A 1 88 ? -39.984 2.363 39.899 1.00 79.31 88 ARG A CA 1
ATOM 680 C C . ARG A 1 88 ? -40.736 1.386 39.000 1.00 79.31 88 ARG A C 1
ATOM 682 O O . ARG A 1 88 ? -40.978 1.710 37.837 1.00 79.31 88 ARG A O 1
ATOM 689 N N . SER A 1 89 ? -41.106 0.208 39.505 1.00 71.75 89 SER A N 1
ATOM 690 C CA . SER A 1 89 ? -41.911 -0.743 38.730 1.00 71.75 89 SER A CA 1
ATOM 691 C C . SER A 1 89 ? -43.307 -0.183 38.451 1.00 71.75 89 SER A C 1
ATOM 693 O O . SER A 1 89 ? -43.726 -0.173 37.297 1.00 71.75 89 SER A O 1
ATOM 695 N N . ARG A 1 90 ? -43.969 0.403 39.458 1.00 74.06 90 ARG A N 1
ATOM 696 C CA . ARG A 1 90 ? -45.269 1.078 39.289 1.00 74.06 90 ARG A CA 1
ATOM 697 C C . ARG A 1 90 ? -45.198 2.268 38.333 1.00 74.06 90 ARG A C 1
ATOM 699 O O . ARG A 1 90 ? -46.120 2.495 37.556 1.00 74.06 90 ARG A O 1
ATOM 706 N N . GLU A 1 91 ? -44.111 3.036 38.374 1.00 74.38 91 GLU A N 1
ATOM 707 C CA . GLU A 1 91 ? -43.897 4.150 37.444 1.00 74.38 91 GLU A CA 1
ATOM 708 C C . GLU A 1 91 ? -43.685 3.654 36.004 1.00 74.38 91 GLU A C 1
ATOM 710 O O . GLU A 1 91 ? -44.261 4.210 35.070 1.00 74.38 91 GLU A O 1
ATOM 715 N N . SER A 1 92 ? -42.962 2.544 35.826 1.00 63.28 92 SER A N 1
ATOM 716 C CA . SER A 1 92 ? -42.778 1.897 34.519 1.00 63.28 92 SER A CA 1
ATOM 717 C C . SER A 1 92 ? -44.090 1.337 33.953 1.00 63.28 92 SER A C 1
ATOM 719 O O . SER A 1 92 ? -44.365 1.512 32.766 1.00 63.28 92 SER A O 1
ATOM 721 N N . GLU A 1 93 ? -44.935 0.727 34.789 1.00 62.41 93 GLU A N 1
ATOM 722 C CA . GLU A 1 93 ? -46.278 0.269 34.396 1.00 62.41 93 GLU A CA 1
ATOM 723 C C . GLU A 1 93 ? -47.181 1.437 33.974 1.00 62.41 93 GLU A C 1
ATOM 725 O O . GLU A 1 93 ? -47.926 1.340 32.998 1.00 62.41 93 GLU A O 1
ATOM 730 N N . ARG A 1 94 ? -47.082 2.585 34.656 1.00 60.56 94 ARG A N 1
ATOM 731 C CA . ARG A 1 94 ? -47.863 3.781 34.312 1.00 60.56 94 ARG A CA 1
ATOM 732 C C . ARG A 1 94 ? -47.456 4.377 32.962 1.00 60.56 94 ARG A C 1
ATOM 734 O O . ARG A 1 94 ? -48.319 4.858 32.233 1.00 60.56 94 ARG A O 1
ATOM 741 N N . ILE A 1 95 ? -46.168 4.314 32.618 1.00 59.53 95 ILE A N 1
ATOM 742 C CA . ILE A 1 95 ? -45.646 4.761 31.317 1.00 59.53 95 ILE A CA 1
ATOM 743 C C . ILE A 1 95 ? -46.074 3.799 30.197 1.00 59.53 95 ILE A C 1
ATOM 745 O O . ILE A 1 95 ? -46.431 4.258 29.116 1.00 59.53 95 ILE A O 1
ATOM 749 N N . GLN A 1 96 ? -46.112 2.486 30.449 1.00 55.22 96 GLN A N 1
ATOM 750 C CA . GLN A 1 96 ? -46.576 1.506 29.457 1.00 55.22 96 GLN A CA 1
ATOM 751 C C . GLN A 1 96 ? -48.085 1.588 29.184 1.00 55.22 96 GLN A C 1
ATOM 753 O O . GLN A 1 96 ? -48.500 1.400 28.044 1.00 55.22 96 GLN A O 1
ATOM 758 N N . ASN A 1 97 ? -48.903 1.931 30.183 1.00 54.31 97 ASN A N 1
ATOM 759 C CA . ASN A 1 97 ? -50.356 2.050 30.011 1.00 54.31 97 ASN A CA 1
ATOM 760 C C . ASN A 1 97 ? -50.800 3.365 29.332 1.00 54.31 97 ASN A C 1
ATOM 762 O O . ASN A 1 97 ? -51.951 3.473 28.918 1.00 54.31 97 ASN A O 1
ATOM 766 N N . GLY A 1 98 ? -49.915 4.363 29.197 1.00 50.84 98 GLY A N 1
ATOM 767 C CA . GLY A 1 98 ? -50.222 5.661 28.574 1.00 50.84 98 GLY A CA 1
ATOM 768 C C . GLY A 1 98 ? -50.038 5.726 27.050 1.00 50.84 98 GLY A C 1
ATOM 769 O O . GLY A 1 98 ? -50.487 6.685 26.427 1.00 50.84 98 GLY A O 1
ATOM 770 N N . THR A 1 99 ? -49.397 4.728 26.436 1.00 50.12 99 THR A N 1
ATOM 771 C CA . THR A 1 99 ? -49.070 4.701 24.993 1.00 50.12 99 THR A CA 1
ATOM 772 C C . THR A 1 99 ? -49.329 3.338 24.346 1.00 50.12 99 THR A C 1
ATOM 774 O O . THR A 1 99 ? -48.692 2.971 23.360 1.00 50.12 99 THR A O 1
ATOM 777 N N . GLN A 1 100 ? -50.306 2.582 24.847 1.00 45.97 100 GLN A N 1
ATOM 778 C CA . GLN A 1 100 ? -50.844 1.436 24.115 1.00 45.97 100 GLN A CA 1
ATOM 779 C C . GLN A 1 100 ? -51.955 1.894 23.166 1.00 45.97 100 GLN A C 1
ATOM 781 O O . GLN A 1 100 ? -53.141 1.722 23.423 1.00 45.97 100 GLN A O 1
ATOM 786 N N . THR A 1 101 ? -51.573 2.431 22.006 1.00 54.22 101 THR A N 1
ATOM 787 C CA . THR A 1 101 ? -52.320 2.062 20.797 1.00 54.22 101 THR A CA 1
ATOM 788 C C . THR A 1 101 ? -52.184 0.550 20.673 1.00 54.22 101 THR A C 1
ATOM 790 O O . THR A 1 101 ? -51.081 0.063 20.426 1.00 54.22 101 THR A O 1
ATOM 793 N N . GLU A 1 102 ? -53.270 -0.182 20.932 1.00 54.66 102 GLU A N 1
ATOM 794 C CA . GLU A 1 102 ? -53.346 -1.636 20.784 1.00 54.66 102 GLU A CA 1
ATOM 795 C C . GLU A 1 102 ? -52.800 -2.053 19.412 1.00 54.66 102 GLU A C 1
ATOM 797 O O . GLU A 1 102 ? -53.486 -1.994 18.389 1.00 54.66 102 GLU A O 1
ATOM 802 N N . LEU A 1 103 ? -51.552 -2.514 19.373 1.00 62.50 103 LEU A N 1
ATOM 803 C CA . LEU A 1 103 ? -51.060 -3.297 18.252 1.00 62.50 103 LEU A CA 1
ATOM 804 C C . LEU A 1 103 ? -51.710 -4.673 18.377 1.00 62.50 103 LEU A C 1
ATOM 806 O O . LEU A 1 103 ? -51.187 -5.577 19.029 1.00 62.50 103 LEU A O 1
ATOM 810 N N . LYS A 1 104 ? -52.904 -4.797 17.786 1.00 60.41 104 LYS A N 1
ATOM 811 C CA . LYS A 1 104 ? -53.653 -6.048 17.670 1.00 60.41 104 LYS A CA 1
ATOM 812 C C . LYS A 1 104 ? -52.712 -7.121 17.126 1.00 60.41 104 LYS A C 1
ATOM 814 O O . LYS A 1 104 ? -52.255 -7.033 15.987 1.00 60.41 104 LYS A O 1
ATOM 819 N N . LYS A 1 105 ? -52.393 -8.113 17.963 1.00 62.78 105 LYS A N 1
ATOM 820 C CA . LYS A 1 105 ? -51.517 -9.237 17.616 1.00 62.78 105 LYS A CA 1
ATOM 821 C C . LYS A 1 105 ? -52.024 -9.860 16.316 1.00 62.78 105 LYS A C 1
ATOM 823 O O . LYS A 1 105 ? -53.139 -10.375 16.274 1.00 62.78 105 LYS A O 1
ATOM 828 N N . GLN A 1 106 ? -51.234 -9.767 15.254 1.00 64.81 106 GLN A N 1
ATOM 829 C CA . GLN A 1 106 ? -51.619 -10.284 13.949 1.00 64.81 106 GLN A CA 1
ATOM 830 C C . GLN A 1 106 ? -51.647 -11.817 14.011 1.00 64.81 106 GLN A C 1
ATOM 832 O O . GLN A 1 106 ? -50.617 -12.455 14.217 1.00 64.81 106 GLN A O 1
ATOM 837 N N . THR A 1 107 ? -52.838 -12.404 13.901 1.00 69.56 107 THR A N 1
ATOM 838 C CA . THR A 1 107 ? -53.049 -13.860 13.970 1.00 69.56 107 THR A CA 1
ATOM 839 C C . THR A 1 107 ? -53.011 -14.536 12.602 1.00 69.56 107 THR A C 1
ATOM 841 O O . THR A 1 107 ? -52.950 -15.759 12.537 1.00 69.56 107 THR A O 1
ATOM 844 N N . GLU A 1 108 ? -53.012 -13.761 11.515 1.00 73.31 108 GLU A N 1
ATOM 845 C CA . GLU A 1 108 ? -53.017 -14.266 10.141 1.00 73.31 108 GLU A CA 1
ATOM 846 C C . GLU A 1 108 ? -51.945 -13.566 9.300 1.00 73.31 108 GLU A C 1
ATOM 848 O O . GLU A 1 108 ? -51.957 -12.344 9.112 1.00 73.31 108 GLU A O 1
ATOM 853 N N . PHE A 1 109 ? -51.008 -14.364 8.789 1.00 66.56 109 PHE A N 1
ATOM 854 C CA . PHE A 1 109 ? -49.949 -13.921 7.890 1.00 66.56 109 PHE A CA 1
ATOM 855 C C . PHE A 1 109 ? -50.392 -14.162 6.443 1.00 66.56 109 PHE A C 1
ATOM 857 O O . PHE A 1 109 ? -50.214 -15.254 5.909 1.00 66.56 109 PHE A O 1
ATOM 864 N N . ASN A 1 110 ? -50.978 -13.145 5.807 1.00 79.69 110 ASN A N 1
ATOM 865 C CA . ASN A 1 110 ? -51.244 -13.134 4.368 1.00 79.69 110 ASN A CA 1
ATOM 866 C C . ASN A 1 110 ? -50.420 -12.019 3.705 1.00 79.69 110 ASN A C 1
ATOM 868 O O . ASN A 1 110 ? -50.151 -10.984 4.310 1.00 79.69 110 ASN A O 1
ATOM 872 N N . SER A 1 111 ? -50.041 -12.219 2.444 1.00 76.69 111 SER A N 1
ATOM 873 C CA . SER A 1 111 ? -49.363 -11.237 1.587 1.00 76.69 111 SER A CA 1
ATOM 874 C C . SER A 1 111 ? -50.042 -9.860 1.562 1.00 76.69 111 SER A C 1
ATOM 876 O O . SER A 1 111 ? -49.355 -8.848 1.488 1.00 76.69 111 SER A O 1
ATOM 878 N N . ALA A 1 112 ? -51.372 -9.812 1.694 1.00 75.06 112 ALA A N 1
ATOM 879 C CA . ALA A 1 112 ? -52.146 -8.570 1.734 1.00 75.06 112 ALA A CA 1
ATOM 880 C C . ALA A 1 112 ? -52.131 -7.854 3.099 1.00 75.06 112 ALA A C 1
ATOM 882 O O . ALA A 1 112 ? -52.416 -6.663 3.166 1.00 75.06 112 ALA A O 1
ATOM 883 N N . THR A 1 113 ? -51.818 -8.560 4.188 1.00 70.88 113 THR A N 1
ATOM 884 C CA . THR A 1 113 ? -51.811 -8.015 5.557 1.00 70.88 113 THR A CA 1
ATOM 885 C C . THR A 1 113 ? -50.410 -7.944 6.157 1.00 70.88 113 THR A C 1
ATOM 887 O O . THR A 1 113 ? -50.252 -7.515 7.298 1.00 70.88 113 THR A O 1
ATOM 890 N N . TYR A 1 114 ? -49.378 -8.347 5.418 1.00 74.19 114 TYR A N 1
ATOM 891 C CA . TYR A 1 114 ? -48.001 -8.292 5.885 1.00 74.19 114 TYR A CA 1
ATOM 892 C C . TYR A 1 114 ? -47.522 -6.841 5.991 1.00 74.19 114 TYR A C 1
ATOM 894 O O . TYR A 1 114 ? -47.266 -6.175 4.988 1.00 74.19 114 TYR A O 1
ATOM 902 N N . LEU A 1 115 ? -47.361 -6.366 7.224 1.00 70.88 115 LEU A N 1
ATOM 903 C CA . LEU A 1 115 ? -46.618 -5.149 7.514 1.00 70.88 115 LEU A CA 1
ATOM 904 C C . LEU A 1 115 ? -45.179 -5.558 7.849 1.00 70.88 115 LEU A C 1
ATOM 906 O O . LEU A 1 115 ? -44.965 -6.204 8.879 1.00 70.88 115 LEU A O 1
ATOM 910 N N . PRO A 1 116 ? -44.182 -5.234 7.004 1.00 72.81 116 PRO A N 1
ATOM 911 C CA . PRO A 1 116 ? -42.797 -5.523 7.335 1.00 72.81 116 PRO A CA 1
ATOM 912 C C . PRO A 1 116 ? -42.444 -4.782 8.623 1.00 72.81 116 PRO A C 1
ATOM 914 O O . PRO A 1 116 ? -42.543 -3.557 8.692 1.00 72.81 116 PRO A O 1
ATOM 917 N N . ALA A 1 117 ? -42.028 -5.524 9.649 1.00 68.12 117 ALA A N 1
ATOM 918 C CA . ALA A 1 117 ? -41.477 -4.922 10.850 1.00 68.12 117 ALA A CA 1
ATOM 919 C C . ALA A 1 117 ? -40.230 -4.130 10.439 1.00 68.12 117 ALA A C 1
ATOM 921 O O . ALA A 1 117 ? -39.196 -4.708 10.097 1.00 68.12 117 ALA A O 1
ATOM 922 N N . HIS A 1 118 ? -40.335 -2.801 10.411 1.00 66.38 118 HIS A N 1
ATOM 923 C CA . HIS A 1 118 ? -39.175 -1.950 10.193 1.00 66.38 118 HIS A CA 1
ATOM 924 C C . HIS A 1 118 ? -38.132 -2.283 11.260 1.00 66.38 118 HIS A C 1
ATOM 926 O O . HIS A 1 118 ? -38.472 -2.474 12.427 1.00 66.38 118 HIS A O 1
ATOM 932 N N . ALA A 1 119 ? -36.871 -2.418 10.846 1.00 67.31 119 ALA A N 1
ATOM 933 C CA . ALA A 1 119 ? -35.791 -2.821 11.733 1.00 67.31 119 ALA A CA 1
ATOM 934 C C . ALA A 1 119 ? -35.702 -1.849 12.920 1.00 67.31 119 ALA A C 1
ATOM 936 O O . ALA A 1 119 ? -35.204 -0.735 12.787 1.00 67.31 119 ALA A O 1
ATOM 937 N N . VAL A 1 120 ? -36.177 -2.293 14.087 1.00 64.19 120 VAL A N 1
ATOM 938 C CA . VAL A 1 120 ? -36.264 -1.489 15.320 1.00 64.19 120 VAL A CA 1
ATOM 939 C C . VAL A 1 120 ? -34.872 -1.082 15.839 1.00 64.19 120 VAL A C 1
ATOM 941 O O . VAL A 1 120 ? -34.754 -0.178 16.653 1.00 64.19 120 VAL A O 1
ATOM 944 N N . ASN A 1 121 ? -33.800 -1.674 15.299 1.00 63.25 121 ASN A N 1
ATOM 945 C CA . ASN A 1 121 ? -32.409 -1.352 15.615 1.00 63.25 121 ASN A CA 1
ATOM 946 C C . ASN A 1 121 ? -31.584 -1.067 14.349 1.00 63.25 121 ASN A C 1
ATOM 948 O O . ASN A 1 121 ? -30.614 -1.766 14.054 1.00 63.25 121 ASN A O 1
ATOM 952 N N . SER A 1 122 ? -31.945 -0.045 13.572 1.00 64.06 122 SER A N 1
ATOM 953 C CA . SER A 1 122 ? -31.014 0.487 12.574 1.00 64.06 122 SER A CA 1
ATOM 954 C C . SER A 1 122 ? -29.921 1.290 13.286 1.00 64.06 122 SER A C 1
ATOM 956 O O . SER A 1 122 ? -30.159 2.413 13.728 1.00 64.06 122 SER A O 1
ATOM 958 N N . ILE A 1 123 ? -28.716 0.729 13.401 1.00 65.12 123 ILE A N 1
ATOM 959 C CA . ILE A 1 123 ? -27.533 1.506 13.788 1.00 65.12 123 ILE A CA 1
ATOM 960 C C . ILE A 1 123 ? -27.304 2.529 12.663 1.00 65.12 123 ILE A C 1
ATOM 962 O O . ILE A 1 123 ? -27.132 2.112 11.513 1.00 65.12 123 ILE A O 1
ATOM 966 N N . PRO A 1 124 ? -27.328 3.847 12.929 1.00 68.69 124 PRO A N 1
ATOM 967 C CA . PRO A 1 124 ? -27.082 4.828 11.884 1.00 68.69 124 PRO A CA 1
ATOM 968 C C . PRO A 1 124 ? -25.685 4.593 11.296 1.00 68.69 124 PRO A C 1
ATOM 970 O O . PRO A 1 124 ? -24.687 4.582 12.013 1.00 68.69 124 PRO A O 1
ATOM 973 N N . ASN A 1 125 ? -25.603 4.415 9.973 1.00 61.41 125 ASN A N 1
ATOM 974 C CA . ASN A 1 125 ? -24.340 4.188 9.252 1.00 61.41 125 ASN A CA 1
ATOM 975 C C . ASN A 1 125 ? -23.431 5.438 9.219 1.00 61.41 125 ASN A C 1
ATOM 977 O O . ASN A 1 125 ? -22.379 5.466 8.582 1.00 61.41 125 ASN A O 1
ATOM 981 N N . THR A 1 126 ? -23.817 6.507 9.912 1.00 63.34 126 THR A N 1
ATOM 982 C CA . THR A 1 126 ? -22.937 7.637 10.163 1.00 63.34 126 THR A CA 1
ATOM 983 C C . THR A 1 126 ? -21.938 7.225 11.238 1.00 63.34 126 THR A C 1
ATOM 985 O O . THR A 1 126 ? -22.205 7.360 12.432 1.00 63.34 126 THR A O 1
ATOM 988 N N . ARG A 1 127 ? -20.752 6.752 10.833 1.00 60.97 127 ARG A N 1
ATOM 989 C CA . ARG A 1 127 ? -19.582 6.880 11.708 1.00 60.97 127 ARG A CA 1
ATOM 990 C C . ARG A 1 127 ? -19.491 8.358 12.064 1.00 60.97 127 ARG A C 1
ATOM 992 O O . ARG A 1 127 ? -19.227 9.179 11.185 1.00 60.97 127 ARG A O 1
ATOM 999 N N . SER A 1 128 ? -19.722 8.700 13.325 1.00 58.69 128 SER A N 1
ATOM 1000 C CA . SER A 1 128 ? -19.294 9.978 13.868 1.00 58.69 128 SER A CA 1
ATOM 1001 C C . SER A 1 128 ? -17.772 9.989 13.769 1.00 58.69 128 SER A C 1
ATOM 1003 O O . SER A 1 128 ? -17.053 9.506 14.641 1.00 58.69 128 SER A O 1
ATOM 1005 N N . TYR A 1 129 ? -17.260 10.467 12.634 1.00 57.75 129 TYR A N 1
ATOM 1006 C CA . TYR A 1 129 ? -15.869 10.856 12.539 1.00 57.75 129 TYR A CA 1
ATOM 1007 C C . TYR A 1 129 ? -15.679 11.904 13.627 1.00 57.75 129 TYR A C 1
ATOM 1009 O O . TYR A 1 129 ? -16.237 12.999 13.547 1.00 57.75 129 TYR A O 1
ATOM 1017 N N . ALA A 1 130 ? -14.947 11.532 14.678 1.00 60.72 130 ALA A N 1
ATOM 1018 C CA . ALA A 1 130 ? -14.420 12.492 15.624 1.00 60.72 130 ALA A CA 1
ATOM 1019 C C . ALA A 1 130 ? -13.766 13.585 14.785 1.00 60.72 130 ALA A C 1
ATOM 1021 O O . ALA A 1 130 ? -12.884 13.283 13.973 1.00 60.72 130 ALA A O 1
ATOM 1022 N N . GLN A 1 131 ? -14.258 14.821 14.906 1.00 63.69 131 GLN A N 1
ATOM 1023 C CA . GLN A 1 131 ? -13.653 15.920 14.176 1.00 63.69 131 GLN A CA 1
ATOM 1024 C C . GLN A 1 131 ? -12.153 15.898 14.477 1.00 63.69 131 GLN A C 1
ATOM 1026 O O . GLN A 1 131 ? -11.779 15.784 15.653 1.00 63.69 131 GLN A O 1
ATOM 1031 N N . PRO A 1 132 ? -11.288 15.933 13.449 1.00 58.84 132 PRO A N 1
ATOM 1032 C CA . PRO A 1 132 ? -9.865 16.013 13.690 1.00 58.84 132 PRO A CA 1
ATOM 1033 C C . PRO A 1 132 ? -9.644 17.262 14.535 1.00 58.84 132 PRO A C 1
ATOM 1035 O O . PRO A 1 132 ? -9.955 18.371 14.100 1.00 58.84 132 PRO A O 1
ATOM 1038 N N . LYS A 1 133 ? -9.167 17.067 15.772 1.00 60.28 133 LYS A N 1
ATOM 1039 C CA . LYS A 1 133 ? -8.712 18.165 16.625 1.00 60.28 133 LYS A CA 1
ATOM 1040 C C . LYS A 1 133 ? -7.810 19.026 15.755 1.00 60.28 133 LYS A C 1
ATOM 1042 O O . LYS A 1 133 ? -6.823 18.514 15.227 1.00 60.28 133 LYS A O 1
ATOM 1047 N N . SER A 1 134 ? -8.192 20.285 15.565 1.00 62.09 134 SER A N 1
ATOM 1048 C CA . SER A 1 134 ? -7.441 21.237 14.760 1.00 62.09 134 SER A CA 1
ATOM 1049 C C . SER A 1 134 ? -5.991 21.222 15.231 1.00 62.09 134 SER A C 1
ATOM 1051 O O . SER A 1 134 ? -5.681 21.670 16.336 1.00 62.09 134 SER A O 1
ATOM 1053 N N . THR A 1 135 ? -5.101 20.659 14.419 1.00 63.50 135 THR A N 1
ATOM 1054 C CA . THR A 1 135 ? -3.666 20.807 14.630 1.00 63.50 135 THR A CA 1
ATOM 1055 C C . THR A 1 135 ? -3.358 22.301 14.607 1.00 63.50 135 THR A C 1
ATOM 1057 O O . THR A 1 135 ? -3.801 22.972 13.670 1.00 63.50 135 THR A O 1
ATOM 1060 N N . PRO A 1 136 ? -2.634 22.843 15.602 1.00 63.22 136 PRO A N 1
ATOM 1061 C CA . PRO A 1 136 ? -2.251 24.246 15.586 1.00 63.22 136 PRO A CA 1
ATOM 1062 C C . PRO A 1 136 ? -1.512 24.527 14.278 1.00 63.22 136 PRO A C 1
ATOM 1064 O O . PRO A 1 136 ? -0.555 23.825 13.934 1.00 63.22 136 PRO A O 1
ATOM 1067 N N . GLN A 1 137 ? -2.003 25.507 13.516 1.00 63.09 137 GLN A N 1
ATOM 1068 C CA . GLN A 1 137 ? -1.392 25.896 12.254 1.00 63.09 137 GLN A CA 1
ATOM 1069 C C . GLN A 1 137 ? 0.056 26.305 12.530 1.00 63.09 137 GLN A C 1
ATOM 1071 O O . GLN A 1 137 ? 0.327 27.292 13.216 1.00 63.09 137 GLN A O 1
ATOM 1076 N N . ARG A 1 138 ? 1.006 25.516 12.018 1.00 63.16 138 ARG A N 1
ATOM 1077 C CA . ARG A 1 138 ? 2.410 25.920 11.992 1.00 63.16 138 ARG A CA 1
ATOM 1078 C C . ARG A 1 138 ? 2.491 27.164 11.117 1.00 63.16 138 ARG A C 1
ATOM 1080 O O . ARG A 1 138 ? 2.112 27.111 9.948 1.00 63.16 138 ARG A O 1
ATOM 1087 N N . LYS A 1 139 ? 2.954 28.273 11.700 1.00 63.66 139 LYS A N 1
ATOM 1088 C CA . LYS A 1 139 ? 3.243 29.515 10.978 1.00 63.66 139 LYS A CA 1
ATOM 1089 C C . LYS A 1 139 ? 4.134 29.164 9.787 1.00 63.66 139 LYS A C 1
ATOM 1091 O O . LYS A 1 139 ? 5.227 28.630 9.975 1.00 63.66 139 LYS A O 1
ATOM 1096 N N . GLN A 1 140 ? 3.623 29.384 8.580 1.00 58.84 140 GLN A N 1
ATOM 1097 C CA . GLN A 1 140 ? 4.355 29.124 7.350 1.00 58.84 140 GLN A CA 1
ATOM 1098 C C . GLN A 1 140 ? 5.494 30.137 7.286 1.00 58.84 140 GLN A C 1
ATOM 1100 O O . GLN A 1 140 ? 5.261 31.337 7.173 1.00 58.84 140 GLN A O 1
ATOM 1105 N N . GLN A 1 141 ? 6.722 29.660 7.448 1.00 62.72 141 GLN A N 1
ATOM 1106 C CA . GLN A 1 141 ? 7.896 30.473 7.176 1.00 62.72 141 GLN A CA 1
ATOM 1107 C C . GLN A 1 141 ? 8.028 30.574 5.657 1.00 62.72 141 GLN A C 1
ATOM 1109 O O . GLN A 1 141 ? 8.162 29.561 4.970 1.00 62.72 141 GLN A O 1
ATOM 1114 N N . GLU A 1 142 ? 7.929 31.793 5.136 1.00 61.41 142 GLU A N 1
ATOM 1115 C CA . GLU A 1 142 ? 8.107 32.087 3.720 1.00 61.41 142 GLU A CA 1
ATOM 1116 C C . GLU A 1 142 ? 9.597 31.979 3.376 1.00 61.41 142 GLU A C 1
ATOM 1118 O O . GLU A 1 142 ? 10.396 32.870 3.656 1.00 61.41 142 GLU A O 1
ATOM 1123 N N . ILE A 1 143 ? 9.994 30.842 2.805 1.00 60.53 143 ILE A N 1
ATOM 1124 C CA . ILE A 1 143 ? 11.347 30.654 2.280 1.00 60.53 143 ILE A CA 1
ATOM 1125 C C . ILE A 1 143 ? 11.363 31.245 0.869 1.00 60.53 143 ILE A C 1
ATOM 1127 O O . ILE A 1 143 ? 10.988 30.584 -0.101 1.00 60.53 143 ILE A O 1
ATOM 1131 N N . VAL A 1 144 ? 11.779 32.507 0.752 1.00 57.97 144 VAL A N 1
ATOM 1132 C CA . VAL A 1 144 ? 11.967 33.169 -0.545 1.00 57.97 144 VAL A CA 1
ATOM 1133 C C . VAL A 1 144 ? 13.264 32.655 -1.171 1.00 57.97 144 VAL A C 1
ATOM 1135 O O . VAL A 1 144 ? 14.363 33.082 -0.825 1.00 57.97 144 VAL A O 1
ATOM 1138 N N . ILE A 1 145 ? 13.145 31.706 -2.099 1.00 58.09 145 ILE A N 1
ATOM 1139 C CA . ILE A 1 145 ? 14.282 31.211 -2.881 1.00 58.09 145 ILE A CA 1
ATOM 1140 C C . ILE A 1 145 ? 14.487 32.155 -4.071 1.00 58.09 145 ILE A C 1
ATOM 1142 O O . ILE A 1 145 ? 13.866 31.996 -5.121 1.00 58.09 145 ILE A O 1
ATOM 1146 N N . ILE A 1 146 ? 15.355 33.150 -3.901 1.00 47.94 146 ILE A N 1
ATOM 1147 C CA . ILE A 1 146 ? 15.742 34.076 -4.970 1.00 47.94 146 ILE A CA 1
ATOM 1148 C C . ILE A 1 146 ? 16.677 33.333 -5.939 1.00 47.94 146 ILE A C 1
ATOM 1150 O O . ILE A 1 146 ? 17.706 32.802 -5.528 1.00 47.94 146 ILE A O 1
ATOM 1154 N N . GLY A 1 147 ? 16.319 33.287 -7.228 1.00 57.50 147 GLY A N 1
ATOM 1155 C CA . GLY A 1 147 ? 17.239 32.897 -8.309 1.00 57.50 147 GLY A CA 1
ATOM 1156 C C . GLY A 1 147 ? 17.012 31.542 -8.990 1.00 57.50 147 GLY A C 1
ATOM 1157 O O . GLY A 1 147 ? 17.831 31.154 -9.821 1.00 57.50 147 GLY A O 1
ATOM 1158 N N . LYS A 1 148 ? 15.927 30.809 -8.708 1.00 58.47 148 LYS A N 1
ATOM 1159 C CA . LYS A 1 148 ? 15.603 29.599 -9.487 1.00 58.47 148 LYS A CA 1
ATOM 1160 C C . LYS A 1 148 ? 14.729 29.959 -10.688 1.00 58.47 148 LYS A C 1
ATOM 1162 O O . LYS A 1 148 ? 13.669 30.557 -10.526 1.00 58.47 148 LYS A O 1
ATOM 1167 N N . ALA A 1 149 ? 15.183 29.582 -11.885 1.00 62.38 149 ALA A N 1
ATOM 1168 C CA . ALA A 1 149 ? 14.358 29.587 -13.091 1.00 62.38 149 ALA A CA 1
ATOM 1169 C C . ALA A 1 149 ? 13.037 28.848 -12.824 1.00 62.38 149 ALA A C 1
ATOM 1171 O O . ALA A 1 149 ? 13.010 27.930 -11.999 1.00 62.38 149 ALA A O 1
ATOM 1172 N N . ALA A 1 150 ? 11.959 29.258 -13.503 1.00 63.56 150 ALA A N 1
ATOM 1173 C CA . ALA A 1 150 ? 10.631 28.686 -13.303 1.00 63.56 150 ALA A CA 1
ATOM 1174 C C . ALA A 1 150 ? 10.711 27.144 -13.283 1.00 63.56 150 ALA A C 1
ATOM 1176 O O . ALA A 1 150 ? 11.232 26.556 -14.239 1.00 63.56 150 ALA A O 1
ATOM 1177 N N . PRO A 1 151 ? 10.269 26.497 -12.189 1.00 66.44 151 PRO A N 1
ATOM 1178 C CA . PRO A 1 151 ? 10.450 25.064 -12.006 1.00 66.44 151 PRO A CA 1
ATOM 1179 C C . PRO A 1 151 ? 9.742 24.310 -13.128 1.00 66.44 151 PRO A C 1
ATOM 1181 O O . PRO A 1 151 ? 8.586 24.588 -13.463 1.00 66.44 151 PRO A O 1
ATOM 1184 N N . LYS A 1 152 ? 10.455 23.369 -13.750 1.00 70.56 152 LYS A N 1
ATOM 1185 C CA . LYS A 1 152 ? 9.914 22.602 -14.872 1.00 70.56 152 LYS A CA 1
ATOM 1186 C C . LYS A 1 152 ? 8.942 21.559 -14.332 1.00 70.56 152 LYS A C 1
ATOM 1188 O O . LYS A 1 152 ? 9.089 21.053 -13.225 1.00 70.56 152 LYS A O 1
ATOM 1193 N N . LEU A 1 153 ? 7.961 21.165 -15.144 1.00 71.88 153 LEU A N 1
ATOM 1194 C CA . LEU A 1 153 ? 6.991 20.125 -14.770 1.00 71.88 153 LEU A CA 1
ATOM 1195 C C . LEU A 1 153 ? 7.666 18.791 -14.374 1.00 71.88 153 LEU A C 1
ATOM 1197 O O . LEU A 1 153 ? 7.113 18.034 -13.579 1.00 71.88 153 LEU A O 1
ATOM 1201 N N . SER A 1 154 ? 8.862 18.515 -14.907 1.00 70.75 154 SER A N 1
ATOM 1202 C CA . SER A 1 154 ? 9.700 17.366 -14.537 1.00 70.75 154 SER A CA 1
ATOM 1203 C C . SER A 1 154 ? 10.148 17.381 -13.078 1.00 70.75 154 SER A C 1
ATOM 1205 O O . SER A 1 154 ? 10.293 16.316 -12.486 1.00 70.75 154 SER A O 1
ATOM 1207 N N . ASP A 1 155 ? 10.334 18.567 -12.500 1.00 77.12 155 ASP A N 1
ATOM 1208 C CA . ASP A 1 155 ? 10.840 18.735 -11.136 1.00 77.12 155 ASP A CA 1
ATOM 1209 C C . ASP A 1 155 ? 9.744 18.410 -10.115 1.00 77.12 155 ASP A C 1
ATOM 1211 O O . ASP A 1 155 ? 10.015 17.880 -9.041 1.00 77.12 155 ASP A O 1
ATOM 1215 N N . TYR A 1 156 ? 8.485 18.666 -10.481 1.00 80.25 156 TYR A N 1
ATOM 1216 C CA . TYR A 1 156 ? 7.328 18.318 -9.662 1.00 80.25 156 TYR A CA 1
ATOM 1217 C C . TYR A 1 156 ? 6.870 16.864 -9.838 1.00 80.25 156 TYR A C 1
ATOM 1219 O O . TYR A 1 156 ? 6.336 16.272 -8.902 1.00 80.25 156 TYR A O 1
ATOM 1227 N N . CYS A 1 157 ? 7.064 16.283 -11.026 1.00 88.62 157 CYS A N 1
ATOM 1228 C CA . CYS A 1 157 ? 6.656 14.913 -11.337 1.00 88.62 157 CYS A CA 1
ATOM 1229 C C . CYS A 1 157 ? 7.828 14.077 -11.878 1.00 88.62 157 CYS A C 1
ATOM 1231 O O . CYS A 1 157 ? 7.900 13.862 -13.095 1.00 88.62 157 CYS A O 1
ATOM 1233 N N . PRO A 1 158 ? 8.696 13.530 -11.003 1.00 86.06 158 PRO A N 1
ATOM 1234 C CA . PRO A 1 158 ? 9.882 12.759 -11.384 1.00 86.06 158 PRO A CA 1
ATOM 1235 C C . PRO A 1 158 ? 9.538 11.303 -11.757 1.00 86.06 158 PRO A C 1
ATOM 1237 O O . PRO A 1 158 ? 10.146 10.351 -11.275 1.00 86.06 158 PRO A O 1
ATOM 1240 N N . TYR A 1 159 ? 8.523 11.108 -12.596 1.00 89.81 159 TYR A N 1
ATOM 1241 C CA . TYR A 1 159 ? 8.068 9.791 -13.044 1.00 89.81 159 TYR A CA 1
ATOM 1242 C C . TYR A 1 159 ? 8.345 9.600 -14.542 1.00 89.81 159 TYR A C 1
ATOM 1244 O O . TYR A 1 159 ? 8.400 10.568 -15.313 1.00 89.81 159 TYR A O 1
ATOM 1252 N N . SER A 1 160 ? 8.479 8.344 -14.979 1.00 84.00 160 SER A N 1
ATOM 1253 C CA . SER A 1 160 ? 8.700 8.003 -16.390 1.00 84.00 160 SER A CA 1
ATOM 1254 C C . SER A 1 160 ? 7.554 8.484 -17.288 1.00 84.00 160 SER A C 1
ATOM 1256 O O . SER A 1 160 ? 6.397 8.603 -16.859 1.00 84.00 160 SER A O 1
ATOM 1258 N N . GLU A 1 161 ? 7.876 8.802 -18.544 1.00 82.06 161 GLU A N 1
ATOM 1259 C CA . GLU A 1 161 ? 6.892 9.242 -19.535 1.00 82.06 161 GLU A CA 1
ATOM 1260 C C . GLU A 1 161 ? 5.827 8.171 -19.778 1.00 82.06 161 GLU A C 1
ATOM 1262 O O . GLU A 1 161 ? 6.112 6.979 -19.831 1.00 82.06 161 GLU A O 1
ATOM 1267 N N . GLY A 1 162 ? 4.564 8.597 -19.857 1.00 82.88 162 GLY A N 1
ATOM 1268 C CA . GLY A 1 162 ? 3.423 7.704 -20.068 1.00 82.88 162 GLY A CA 1
ATOM 1269 C C . GLY A 1 162 ? 2.876 7.006 -18.816 1.00 82.88 162 GLY A C 1
ATOM 1270 O O . GLY A 1 162 ? 1.741 6.527 -18.877 1.00 82.88 162 GLY A O 1
ATOM 1271 N N . SER A 1 163 ? 3.603 7.010 -17.689 1.00 90.06 163 SER A N 1
ATOM 1272 C CA . SER A 1 163 ? 3.193 6.335 -16.447 1.00 90.06 163 SER A CA 1
ATOM 1273 C C . SER A 1 163 ? 1.922 6.922 -15.815 1.00 90.06 163 SER A C 1
ATOM 1275 O O . SER A 1 163 ? 1.651 8.126 -15.893 1.00 90.06 163 SER A O 1
ATOM 1277 N N . ILE A 1 164 ? 1.136 6.066 -15.152 1.00 91.19 164 ILE A N 1
ATOM 1278 C CA . ILE A 1 164 ? -0.080 6.467 -14.420 1.00 91.19 164 ILE A CA 1
ATOM 1279 C C . ILE A 1 164 ? 0.281 7.437 -13.289 1.00 91.19 164 ILE A C 1
ATOM 1281 O O . ILE A 1 164 ? -0.398 8.441 -13.085 1.00 91.19 164 ILE A O 1
ATOM 1285 N N . GLN A 1 165 ? 1.405 7.192 -12.615 1.00 89.50 165 GLN A N 1
ATOM 1286 C CA . GLN A 1 165 ? 1.939 8.043 -11.555 1.00 89.50 165 GLN A CA 1
ATOM 1287 C C . GLN A 1 165 ? 2.217 9.464 -12.065 1.00 89.50 165 GLN A C 1
ATOM 1289 O O . GLN A 1 165 ? 1.826 10.435 -11.417 1.00 89.50 165 GLN A O 1
ATOM 1294 N N . ARG A 1 166 ? 2.797 9.610 -13.268 1.00 87.81 166 ARG A N 1
ATOM 1295 C CA . ARG A 1 166 ? 3.027 10.928 -13.882 1.00 87.81 166 ARG A CA 1
ATOM 1296 C C . ARG A 1 166 ? 1.727 11.648 -14.222 1.00 87.81 166 ARG A C 1
ATOM 1298 O O . ARG A 1 166 ? 1.635 12.8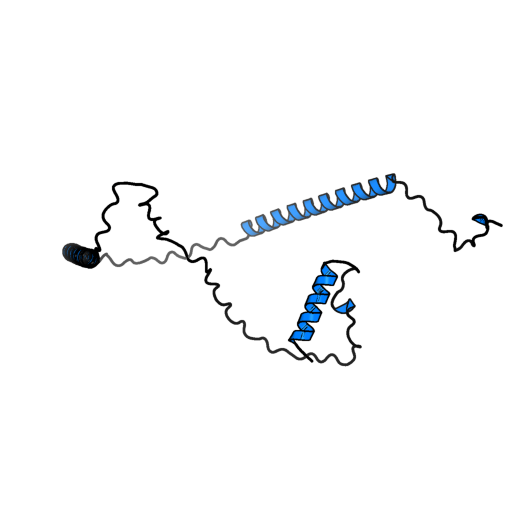55 -14.015 1.00 87.81 166 ARG A O 1
ATOM 1305 N N . ARG A 1 167 ? 0.720 10.928 -14.728 1.00 87.44 167 ARG A N 1
ATOM 1306 C CA . ARG A 1 167 ? -0.594 11.511 -15.057 1.00 87.44 167 ARG A CA 1
ATOM 1307 C C . ARG A 1 167 ? -1.303 12.014 -13.801 1.00 87.44 167 ARG A C 1
ATOM 1309 O O . ARG A 1 167 ? -1.734 13.161 -13.790 1.00 87.44 167 ARG A O 1
ATOM 1316 N N . ASN A 1 168 ? -1.329 11.205 -12.742 1.00 91.88 168 ASN A N 1
ATOM 1317 C CA . ASN A 1 168 ? -1.936 11.564 -11.457 1.00 91.88 168 ASN A CA 1
ATOM 1318 C C . ASN A 1 168 ? -1.208 12.732 -10.775 1.00 91.88 168 ASN A C 1
ATOM 1320 O O . ASN A 1 168 ? -1.829 13.614 -10.190 1.00 91.88 168 ASN A O 1
ATOM 1324 N N . CYS A 1 169 ? 0.120 12.770 -10.877 1.00 89.62 169 CYS A N 1
ATOM 1325 C CA . CYS A 1 169 ? 0.909 13.890 -10.379 1.00 89.62 169 CYS A CA 1
ATOM 1326 C C . CYS A 1 169 ? 0.595 15.188 -11.148 1.00 89.62 169 CYS A C 1
ATOM 1328 O O . CYS A 1 169 ? 0.322 16.221 -10.536 1.00 89.62 169 CYS A O 1
ATOM 1330 N N . LYS A 1 170 ? 0.533 15.128 -12.488 1.00 87.69 170 LYS A N 1
ATOM 1331 C CA . LYS A 1 170 ? 0.204 16.283 -13.342 1.00 87.69 170 LYS A CA 1
ATOM 1332 C C . LYS A 1 170 ? -1.203 16.824 -13.070 1.00 87.69 170 LYS A C 1
ATOM 1334 O O . LYS A 1 170 ? -1.388 18.039 -13.060 1.00 87.69 170 LYS A O 1
ATOM 1339 N N . THR A 1 171 ? -2.192 15.954 -12.858 1.00 87.56 171 THR A N 1
ATOM 1340 C CA . THR A 1 171 ? -3.556 16.389 -12.517 1.00 87.56 171 THR A CA 1
ATOM 1341 C C . THR A 1 171 ? -3.601 17.059 -11.149 1.00 87.56 171 THR A C 1
ATOM 1343 O O . THR A 1 171 ? -4.204 18.120 -11.032 1.00 87.56 171 THR A O 1
ATOM 1346 N N . ASN A 1 172 ? -2.909 16.512 -10.147 1.00 86.12 172 ASN A N 1
ATOM 1347 C CA . ASN A 1 172 ? -2.864 17.096 -8.807 1.00 86.12 172 ASN A CA 1
ATOM 1348 C C . ASN A 1 172 ? -2.220 18.496 -8.799 1.00 86.12 172 ASN A C 1
ATOM 1350 O O . ASN A 1 172 ? -2.776 19.433 -8.232 1.00 86.12 172 ASN A O 1
ATOM 1354 N N . ILE A 1 173 ? -1.099 18.679 -9.505 1.00 83.81 173 ILE A N 1
ATOM 1355 C CA . ILE A 1 173 ? -0.441 19.994 -9.607 1.00 83.81 173 ILE A CA 1
ATOM 1356 C C . ILE A 1 173 ? -1.344 21.007 -10.309 1.00 83.81 173 ILE A C 1
ATOM 1358 O O . ILE A 1 173 ? -1.504 22.115 -9.810 1.00 83.81 173 ILE A O 1
ATOM 1362 N N . ASN A 1 174 ? -1.978 20.625 -11.423 1.00 79.75 174 ASN A N 1
ATOM 1363 C CA . ASN A 1 174 ? -2.915 21.500 -12.134 1.00 79.75 174 ASN A CA 1
ATOM 1364 C C . ASN A 1 174 ? -4.140 21.882 -11.288 1.00 79.75 174 ASN A C 1
ATOM 1366 O O . ASN A 1 174 ? -4.700 22.958 -11.469 1.00 79.75 174 ASN A O 1
ATOM 1370 N N . LEU A 1 175 ? -4.590 21.011 -10.383 1.00 77.19 175 LEU A N 1
ATOM 1371 C CA . LEU A 1 175 ? -5.661 21.336 -9.439 1.00 77.19 175 LEU A CA 1
ATOM 1372 C C . LEU A 1 175 ? -5.163 22.295 -8.356 1.00 77.19 175 LEU A C 1
ATOM 1374 O O . LEU A 1 175 ? -5.840 23.271 -8.043 1.00 77.19 175 LEU A O 1
ATOM 1378 N N . SER A 1 176 ? -3.961 22.060 -7.826 1.00 72.88 176 SER A N 1
ATOM 1379 C CA . SER A 1 176 ? -3.351 22.942 -6.834 1.00 72.88 176 SER A CA 1
ATOM 1380 C C . SER A 1 176 ? -3.095 24.346 -7.382 1.00 72.88 176 SER A C 1
ATOM 1382 O O . SER A 1 176 ? -3.321 25.304 -6.652 1.00 72.88 176 SER A O 1
ATOM 1384 N N . THR A 1 177 ? -2.659 24.496 -8.637 1.00 72.31 177 THR A N 1
ATOM 1385 C CA . THR A 1 177 ? -2.450 25.817 -9.256 1.00 72.31 177 THR A CA 1
ATOM 1386 C C . THR A 1 177 ? -3.761 26.549 -9.517 1.00 72.31 177 THR A C 1
ATOM 1388 O O . THR A 1 177 ? -3.827 27.755 -9.312 1.00 72.31 177 THR A O 1
ATOM 1391 N N . ARG A 1 178 ? -4.823 25.835 -9.914 1.00 69.12 178 ARG A N 1
ATOM 1392 C CA . ARG A 1 178 ? -6.156 26.425 -10.130 1.00 69.12 178 ARG A CA 1
ATOM 1393 C C . ARG A 1 178 ? -6.831 26.852 -8.829 1.00 69.12 178 ARG A C 1
ATOM 1395 O O . ARG A 1 178 ? -7.460 27.902 -8.800 1.00 69.12 178 ARG A O 1
ATOM 1402 N N . ASN A 1 179 ? -6.694 26.059 -7.767 1.00 71.19 179 ASN A N 1
ATOM 1403 C CA . ASN A 1 179 ? -7.289 26.367 -6.464 1.00 71.19 179 ASN A CA 1
ATOM 1404 C C . ASN A 1 179 ? -6.521 27.461 -5.714 1.00 71.19 179 ASN A C 1
ATOM 1406 O O . ASN A 1 179 ? -7.134 28.268 -5.023 1.00 71.19 179 ASN A O 1
ATOM 1410 N N . ASN A 1 180 ? -5.195 27.509 -5.865 1.00 68.12 180 ASN A N 1
ATOM 1411 C CA . ASN A 1 180 ? -4.338 28.491 -5.196 1.00 68.12 180 ASN A CA 1
ATOM 1412 C C . ASN A 1 180 ? -4.020 29.699 -6.090 1.00 68.12 180 ASN A C 1
ATOM 1414 O O . ASN A 1 180 ? -2.932 30.255 -5.956 1.00 68.12 180 ASN A O 1
ATOM 1418 N N . GLY A 1 181 ? -4.927 30.047 -7.014 1.00 54.16 181 GLY A N 1
ATOM 1419 C CA . GLY A 1 181 ? -4.741 31.045 -8.071 1.00 54.16 181 GLY A CA 1
ATOM 1420 C C . GLY A 1 181 ? -3.774 32.179 -7.717 1.00 54.16 181 GLY A C 1
ATOM 1421 O O . GLY A 1 181 ? -4.049 32.998 -6.840 1.00 54.16 181 GLY A O 1
ATOM 1422 N N . ARG A 1 182 ? -2.647 32.200 -8.428 1.00 43.72 182 ARG A N 1
ATOM 1423 C CA . ARG A 1 182 ? -1.796 33.370 -8.639 1.00 43.72 182 ARG A CA 1
ATOM 1424 C C . ARG A 1 182 ? -1.849 33.710 -10.116 1.00 43.72 182 ARG A C 1
ATOM 1426 O O . ARG A 1 182 ? -1.770 32.750 -10.917 1.00 43.72 182 ARG A O 1
#

Foldseek 3Di:
DDDDPVPDDPVVPDPCPPPDPVVVVVVVVVVVVVVVVVVVVVVVVVVVVVVVCVVPDDDPDPDPPPPPPPPDPDPDPVVVVVVVVVVVVVVVVVVVVVDPPPPPPDPDDDPVPDDPPDDPDDPPPDPPPPPPPPDPDDDDDDPPPPDDDDDDLCNQQVDDPPDPSSVVSVVVVVVVCVVVPD

Organism: NCBI:txid1220495

pLDDT: mean 71.33, std 12.35, range [43.72, 95.25]

Sequence (182 aa):
MKADRDDAPTYARQSARRSNRTTWIVASFMGSAVTVGLLYTLSSLYMQGKVDRLANTPKPKPAPIAEITRSAPAEKDWDKIVEDVARRSRESERIQNGTQTELKKQTEFNSATYLPAHAVNSIPNTRSYAQPKSTPQRKQQEIVIIGKAAPKLSDYCPYSEGSIQRRNCKTNINLSTRNNGR

Secondary structure (DSSP, 8-state):
-PPPGGGS-TTT--------HHHHHHHHHHHHHHHHHHHHHHHHHHHHHHHHHHHHS-PPPPPP-------------HHHHHHHHHHHHHHHHHHHHTS-----------TTT------TT---S--------------------TTPPPPPHHHH--S-TT-HHHHHHHHHHHHHHHHT--